Protein AF-A0A818A2A4-F1 (afdb_monomer)

Structure (mmCIF, N/CA/C/O backbone):
data_AF-A0A818A2A4-F1
#
_entry.id   AF-A0A818A2A4-F1
#
loop_
_atom_site.group_PDB
_atom_site.id
_atom_site.type_symbol
_atom_site.label_atom_id
_atom_site.label_alt_id
_atom_site.label_comp_id
_atom_site.label_asym_id
_atom_site.label_entity_id
_atom_site.label_seq_id
_atom_site.pdbx_PDB_ins_code
_atom_site.Cartn_x
_atom_site.Cartn_y
_atom_site.Cartn_z
_atom_site.occupancy
_atom_site.B_iso_or_equiv
_atom_site.auth_seq_id
_atom_site.auth_comp_id
_atom_site.auth_asym_id
_atom_site.auth_atom_id
_atom_site.pdbx_PDB_model_num
ATOM 1 N N . MET A 1 1 ? -26.757 -14.295 0.065 1.00 36.62 1 MET A N 1
ATOM 2 C CA . MET A 1 1 ? -25.518 -14.115 0.855 1.00 36.62 1 MET A CA 1
ATOM 3 C C . MET A 1 1 ? -24.521 -15.176 0.419 1.00 36.62 1 MET A C 1
ATOM 5 O O . MET A 1 1 ? -24.585 -16.295 0.905 1.00 36.62 1 MET A O 1
ATOM 9 N N . VAL A 1 2 ? -23.661 -14.874 -0.554 1.00 33.72 2 VAL A N 1
ATOM 10 C CA . VAL A 1 2 ? -22.607 -15.813 -0.963 1.00 33.72 2 VAL A CA 1
ATOM 11 C C . VAL A 1 2 ? -21.396 -15.526 -0.084 1.00 33.72 2 VAL A C 1
ATOM 13 O O . VAL A 1 2 ? -20.762 -14.485 -0.226 1.00 33.72 2 VAL A O 1
ATOM 16 N N . ARG A 1 3 ? -21.105 -16.416 0.869 1.00 47.69 3 ARG A N 1
ATOM 17 C CA . ARG A 1 3 ? -19.808 -16.421 1.552 1.00 47.69 3 ARG A CA 1
ATOM 18 C C . ARG A 1 3 ? -18.806 -17.045 0.589 1.00 47.69 3 ARG A C 1
ATOM 20 O O . ARG A 1 3 ? -18.826 -18.254 0.386 1.00 47.69 3 ARG A O 1
ATOM 27 N N . VAL A 1 4 ? -17.961 -16.218 -0.017 1.00 40.75 4 VAL A N 1
ATOM 28 C CA . VAL A 1 4 ? -16.769 -16.705 -0.713 1.00 40.75 4 VAL A CA 1
ATOM 29 C C . VAL A 1 4 ? -15.772 -17.110 0.368 1.00 40.75 4 VAL A C 1
ATOM 31 O O . VAL A 1 4 ? -15.216 -16.256 1.055 1.00 40.75 4 VAL A O 1
ATOM 34 N N . ALA A 1 5 ? -15.594 -18.415 0.565 1.00 44.84 5 ALA A N 1
ATOM 35 C CA . ALA A 1 5 ? -14.456 -18.934 1.308 1.00 44.84 5 ALA A CA 1
ATOM 36 C C . ALA A 1 5 ? -13.207 -18.701 0.445 1.00 44.84 5 ALA A C 1
ATOM 38 O O . ALA A 1 5 ? -13.011 -19.381 -0.559 1.00 44.84 5 ALA A O 1
ATOM 39 N N . LEU A 1 6 ? -12.410 -17.688 0.791 1.00 46.00 6 LEU A N 1
ATOM 40 C CA . LEU A 1 6 ? -11.075 -17.519 0.222 1.00 46.00 6 LEU A CA 1
ATOM 41 C C . LEU A 1 6 ? -10.137 -18.547 0.883 1.00 46.00 6 LEU A C 1
ATOM 43 O O . LEU A 1 6 ? -10.255 -18.759 2.094 1.00 46.00 6 LEU A O 1
ATOM 47 N N . PRO A 1 7 ? -9.254 -19.208 0.111 1.00 41.75 7 PRO A N 1
ATOM 48 C CA . PRO A 1 7 ? -8.378 -20.264 0.611 1.00 41.75 7 PRO A CA 1
ATOM 49 C C . PRO A 1 7 ? -7.510 -19.752 1.767 1.00 41.75 7 PRO A C 1
ATOM 51 O O . PRO A 1 7 ? -7.123 -18.583 1.815 1.00 41.75 7 PRO A O 1
ATOM 54 N N . SER A 1 8 ? -7.244 -20.643 2.721 1.00 45.84 8 SER A N 1
ATOM 55 C CA . SER A 1 8 ? -6.723 -20.373 4.068 1.00 45.84 8 SER A CA 1
ATOM 56 C C . SER A 1 8 ? -5.307 -19.786 4.147 1.00 45.84 8 SER A C 1
ATOM 58 O O . SER A 1 8 ? -4.778 -19.670 5.247 1.00 45.84 8 SER A O 1
ATOM 60 N N . GLU A 1 9 ? -4.689 -19.392 3.035 1.00 40.91 9 GLU A N 1
ATOM 61 C CA . GLU A 1 9 ? -3.326 -18.844 3.020 1.00 40.91 9 GLU A CA 1
ATOM 62 C C . GLU A 1 9 ? -3.275 -17.307 3.100 1.00 40.91 9 GLU A C 1
ATOM 64 O O . GLU A 1 9 ? -2.287 -16.761 3.583 1.00 40.91 9 GLU A O 1
ATOM 69 N N . ASN A 1 10 ? -4.359 -16.585 2.774 1.00 44.69 10 ASN A N 1
ATOM 70 C CA . ASN A 1 10 ? -4.345 -15.107 2.737 1.00 44.69 10 ASN A CA 1
ATOM 71 C C . ASN A 1 10 ? -5.058 -14.419 3.917 1.00 44.69 10 ASN A C 1
ATOM 73 O O . ASN A 1 10 ? -5.019 -13.195 4.037 1.00 44.69 10 ASN A O 1
ATOM 77 N N . ALA A 1 11 ? -5.725 -15.172 4.796 1.00 46.28 11 ALA A N 1
ATOM 78 C CA . ALA A 1 11 ? -6.450 -14.609 5.942 1.00 46.28 11 ALA A CA 1
ATOM 79 C C . ALA A 1 11 ? -5.561 -14.382 7.183 1.00 46.28 11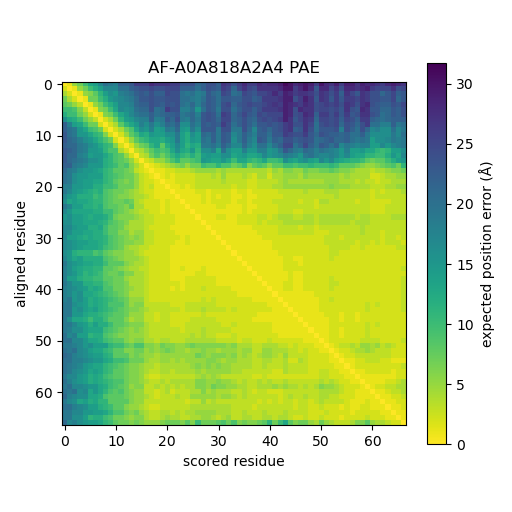 ALA A C 1
ATOM 81 O O . ALA A 1 11 ? -5.912 -13.576 8.044 1.00 46.28 11 ALA A O 1
ATOM 82 N N . ALA A 1 12 ? -4.406 -15.053 7.269 1.00 45.25 12 ALA A N 1
ATOM 83 C CA . ALA A 1 12 ? -3.568 -15.062 8.472 1.00 45.25 12 ALA A CA 1
ATOM 84 C C . ALA A 1 12 ? -2.910 -13.704 8.794 1.00 45.25 12 ALA A C 1
ATOM 86 O O . ALA A 1 12 ? -2.628 -13.424 9.957 1.00 45.25 12 ALA A O 1
ATOM 87 N N . VAL A 1 13 ? -2.727 -12.823 7.801 1.00 52.12 13 VAL A N 1
ATOM 88 C CA . VAL A 1 13 ? -2.174 -11.471 8.014 1.00 52.12 13 VAL A CA 1
ATOM 89 C C . VAL A 1 13 ? -3.157 -10.538 8.737 1.00 52.12 13 VAL A C 1
ATOM 91 O O . VAL A 1 13 ? -2.739 -9.593 9.394 1.00 52.12 13 VAL A O 1
ATOM 94 N N . ALA A 1 14 ? -4.467 -10.788 8.693 1.00 56.78 14 ALA A N 1
ATOM 95 C CA . ALA A 1 14 ? -5.431 -9.836 9.246 1.00 56.78 14 ALA A CA 1
ATOM 96 C C . ALA A 1 14 ? -5.588 -9.907 10.775 1.00 56.78 14 ALA A C 1
ATOM 98 O O . ALA A 1 14 ? -6.084 -8.953 11.358 1.00 56.78 14 ALA A O 1
ATOM 99 N N . SER A 1 15 ? -5.212 -11.004 11.439 1.00 58.75 15 SER A N 1
ATOM 100 C CA . SER A 1 15 ? -5.425 -11.160 12.891 1.00 58.75 15 SER A CA 1
ATOM 101 C C . SER A 1 15 ? -4.233 -10.747 13.757 1.00 58.75 15 SER A C 1
ATOM 103 O O . SER A 1 15 ? -4.419 -10.503 14.945 1.00 58.75 15 SER A O 1
ATOM 105 N N . SER A 1 16 ? -3.023 -10.669 13.191 1.00 65.75 16 SER A N 1
ATOM 106 C CA . SER A 1 16 ? -1.795 -10.328 13.930 1.00 65.75 16 SER A CA 1
ATOM 107 C C . SER A 1 16 ? -0.843 -9.377 13.200 1.00 65.75 16 SER A C 1
ATOM 109 O O . SER A 1 16 ? 0.186 -9.025 13.776 1.00 65.75 16 SER A O 1
ATOM 111 N N . SER A 1 17 ? -1.144 -8.939 11.967 1.00 74.94 17 SER A N 1
ATOM 112 C CA . SER A 1 17 ? -0.332 -7.905 11.315 1.00 74.94 17 SER A CA 1
ATOM 113 C C . SER A 1 17 ? -0.797 -6.491 11.683 1.00 74.94 17 SER A C 1
ATOM 115 O O . SER A 1 17 ? -1.956 -6.296 12.060 1.00 74.94 17 SER A O 1
ATOM 117 N N . PRO A 1 18 ? 0.082 -5.479 11.524 1.00 81.81 18 PRO A N 1
ATOM 118 C CA . PRO A 1 18 ? -0.260 -4.066 11.701 1.00 81.81 18 PRO A CA 1
ATOM 119 C C . PRO A 1 18 ? -1.504 -3.609 10.919 1.00 81.81 18 PRO A C 1
ATOM 121 O O . PRO A 1 18 ? -2.080 -2.571 11.232 1.00 81.81 18 PRO A O 1
ATOM 124 N N . LEU A 1 19 ? -1.922 -4.369 9.901 1.00 84.94 19 LEU A N 1
ATOM 125 C CA . LEU A 1 19 ? -3.065 -4.062 9.047 1.00 84.94 19 LEU A CA 1
ATOM 126 C C . LEU A 1 19 ? -4.424 -4.412 9.654 1.00 84.94 19 LEU A C 1
ATOM 128 O O . LEU A 1 19 ? -5.434 -3.909 9.163 1.00 84.94 19 LEU A O 1
ATOM 132 N N . SER A 1 20 ? -4.466 -5.220 10.719 1.00 86.75 20 SER A N 1
ATOM 133 C CA . SER A 1 20 ? -5.708 -5.705 11.339 1.00 86.75 20 SER A CA 1
ATOM 134 C C . SER A 1 20 ? -6.689 -4.584 11.692 1.00 86.75 20 SER A C 1
ATOM 136 O O . SER A 1 20 ? -7.902 -4.748 11.587 1.00 86.75 20 SER A O 1
ATOM 138 N N . SER A 1 21 ? -6.151 -3.435 12.102 1.00 88.12 21 SER A N 1
ATOM 139 C CA . SER A 1 21 ? -6.908 -2.272 12.571 1.00 88.12 21 SER A CA 1
ATOM 140 C C . SER A 1 21 ? -7.267 -1.282 11.458 1.00 88.12 21 SER A C 1
ATOM 142 O O . SER A 1 21 ? -7.858 -0.240 11.738 1.00 88.12 21 SER A O 1
ATOM 144 N N . PHE A 1 22 ? -6.899 -1.563 10.2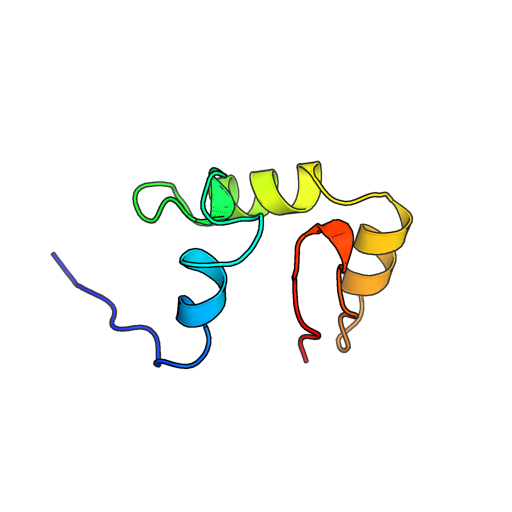05 1.00 90.75 22 PHE A N 1
ATOM 145 C CA . PHE A 1 22 ? -7.073 -0.642 9.084 1.00 90.75 22 PHE A CA 1
ATOM 146 C C . PHE A 1 22 ? -8.180 -1.080 8.106 1.00 90.75 22 PHE A C 1
ATOM 148 O O . PHE A 1 22 ? -8.489 -2.272 8.000 1.00 90.75 22 PHE A O 1
ATOM 155 N N . PRO A 1 23 ? -8.783 -0.130 7.358 1.00 93.00 23 PRO A N 1
ATOM 156 C CA . PRO A 1 23 ? -9.848 -0.404 6.391 1.00 93.00 23 PRO A CA 1
ATOM 157 C C . PRO A 1 23 ? -9.540 -1.499 5.362 1.00 93.00 23 PRO A C 1
ATOM 159 O O . PRO A 1 23 ? -10.464 -2.198 4.950 1.00 93.00 23 PRO A O 1
ATOM 162 N N . ILE A 1 24 ? -8.276 -1.719 4.984 1.00 90.31 24 ILE A N 1
ATOM 163 C CA . ILE A 1 24 ? -7.869 -2.847 4.128 1.00 90.31 24 ILE A CA 1
ATOM 164 C C . ILE A 1 24 ? -8.395 -4.215 4.622 1.00 90.31 24 ILE A C 1
ATOM 166 O O . ILE A 1 24 ? -8.768 -5.072 3.808 1.00 90.31 24 ILE A O 1
ATOM 170 N N . CYS A 1 25 ? -8.496 -4.418 5.940 1.00 89.81 25 CYS A N 1
ATOM 171 C CA . CYS A 1 25 ? -8.981 -5.652 6.565 1.00 89.81 25 CYS A CA 1
ATOM 172 C C . CYS A 1 25 ? -10.503 -5.674 6.799 1.00 89.81 25 CYS A C 1
ATOM 174 O O . CYS A 1 25 ? -11.049 -6.718 7.157 1.00 89.81 25 CYS A O 1
ATOM 176 N N . ASN A 1 26 ? -11.224 -4.576 6.540 1.00 91.50 26 ASN A N 1
ATOM 177 C CA . ASN A 1 26 ? -12.677 -4.530 6.684 1.00 91.50 26 ASN A CA 1
ATOM 178 C C . ASN A 1 26 ? -13.375 -5.185 5.479 1.00 91.50 26 ASN A C 1
ATOM 180 O O . ASN A 1 26 ? -13.507 -4.589 4.412 1.00 91.50 26 ASN A O 1
ATOM 184 N N . GLN A 1 27 ? -13.878 -6.406 5.669 1.00 90.06 27 GLN A N 1
ATOM 185 C CA . GLN A 1 27 ? -14.551 -7.185 4.620 1.00 90.06 27 GLN A CA 1
ATOM 186 C C . GLN A 1 27 ? -15.910 -6.617 4.175 1.00 90.06 27 GLN A C 1
ATOM 188 O O . GLN A 1 27 ? -16.437 -7.064 3.159 1.00 90.06 27 GLN A O 1
ATOM 193 N N . SER A 1 28 ? -16.470 -5.644 4.901 1.00 94.62 28 SER A N 1
ATOM 194 C CA . SER A 1 28 ? -17.719 -4.972 4.514 1.00 94.62 28 SER A CA 1
ATOM 195 C C . SER A 1 28 ? -17.502 -3.864 3.479 1.00 94.62 28 SER A C 1
ATOM 197 O O . SER A 1 28 ? -18.471 -3.399 2.883 1.00 94.62 28 SER A O 1
ATOM 199 N N . LEU A 1 29 ? -16.254 -3.428 3.267 1.00 92.94 29 LEU A N 1
ATOM 200 C CA . LEU A 1 29 ? -15.917 -2.393 2.291 1.00 92.94 29 LEU A CA 1
ATOM 201 C C . LEU A 1 29 ? -15.665 -2.989 0.894 1.00 92.94 29 LEU A C 1
ATOM 203 O O . LEU A 1 29 ? -15.126 -4.099 0.780 1.00 92.94 29 LEU A O 1
ATOM 207 N N . PRO A 1 30 ? -15.974 -2.248 -0.187 1.00 95.62 30 PRO A N 1
ATOM 208 C CA . PRO A 1 30 ? -15.592 -2.623 -1.544 1.00 95.62 30 PRO A CA 1
ATOM 209 C C . PRO A 1 30 ? -14.079 -2.842 -1.688 1.00 95.62 30 PRO A C 1
ATOM 211 O O . PRO A 1 30 ? -13.266 -2.137 -1.089 1.00 95.62 30 PRO A O 1
ATOM 214 N N . SER A 1 31 ? -13.678 -3.776 -2.555 1.00 91.12 31 SER A N 1
ATOM 215 C CA . SER A 1 31 ? -12.260 -4.099 -2.797 1.00 91.12 31 SER A CA 1
ATOM 216 C C . SER A 1 31 ? -11.423 -2.882 -3.201 1.00 91.12 31 SER A C 1
ATOM 218 O O . SER A 1 31 ? -10.285 -2.751 -2.759 1.00 91.12 31 SER A O 1
ATOM 220 N N . ARG A 1 32 ? -11.997 -1.962 -3.987 1.00 96.25 32 ARG A N 1
ATOM 221 C CA . ARG A 1 32 ? -11.339 -0.712 -4.390 1.00 96.25 32 ARG A CA 1
ATOM 222 C C . ARG A 1 32 ? -10.996 0.179 -3.197 1.00 96.25 32 ARG A C 1
ATOM 224 O O . ARG A 1 32 ? -9.899 0.722 -3.162 1.00 96.25 32 ARG A O 1
ATOM 231 N N . GLU A 1 33 ? -11.902 0.322 -2.235 1.00 96.88 33 GLU A N 1
ATOM 232 C CA . GLU A 1 33 ? -11.664 1.145 -1.041 1.00 96.88 33 GLU A CA 1
ATOM 233 C C . GLU A 1 33 ? -10.595 0.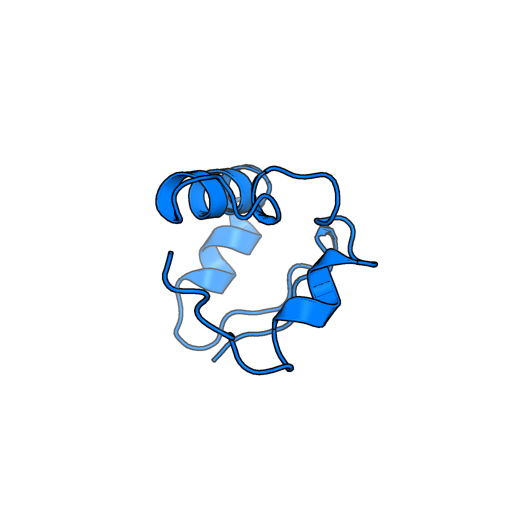518 -0.147 1.00 96.88 33 GLU A C 1
ATOM 235 O O . GLU A 1 33 ? -9.683 1.198 0.317 1.00 96.88 33 GLU A O 1
ATOM 240 N N . ARG A 1 34 ? -10.646 -0.807 0.009 1.00 95.31 34 ARG A N 1
ATOM 241 C CA . ARG A 1 34 ? -9.647 -1.572 0.762 1.00 95.31 34 ARG A CA 1
ATOM 242 C C . ARG A 1 34 ? -8.252 -1.463 0.140 1.00 95.31 34 ARG A C 1
ATOM 244 O O . ARG A 1 34 ? -7.276 -1.252 0.852 1.00 95.31 34 ARG A O 1
ATOM 251 N N . ALA A 1 35 ? -8.157 -1.562 -1.186 1.00 94.56 35 ALA A N 1
ATOM 252 C CA . ALA A 1 35 ? -6.901 -1.393 -1.914 1.00 94.56 35 ALA A CA 1
ATOM 253 C C . ALA A 1 35 ? -6.381 0.055 -1.854 1.00 94.56 35 ALA A C 1
ATOM 255 O O . ALA A 1 35 ? -5.178 0.272 -1.730 1.00 94.56 35 ALA A O 1
ATOM 256 N N . ALA A 1 36 ? -7.272 1.049 -1.903 1.00 96.94 36 ALA A N 1
ATOM 257 C CA . ALA A 1 36 ? -6.890 2.451 -1.766 1.00 96.94 36 ALA A CA 1
ATOM 258 C C . ALA A 1 36 ? -6.303 2.750 -0.377 1.00 96.94 36 ALA A C 1
ATOM 260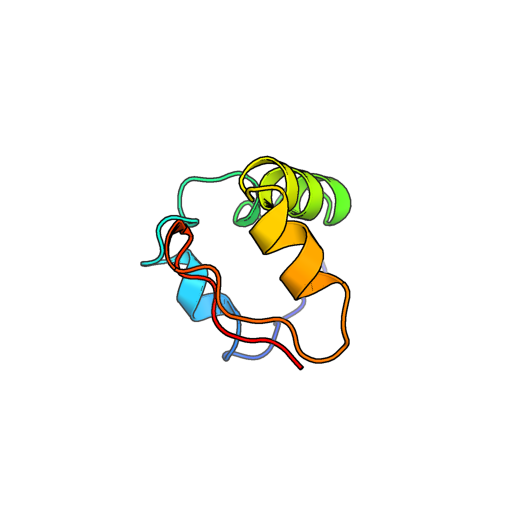 O O . ALA A 1 36 ? -5.283 3.430 -0.288 1.00 96.94 36 ALA A O 1
ATOM 261 N N . ASP A 1 37 ? -6.895 2.210 0.695 1.00 95.00 37 ASP A N 1
ATOM 262 C CA . ASP A 1 37 ? -6.344 2.314 2.053 1.00 95.00 37 ASP A CA 1
ATOM 263 C C . ASP A 1 37 ? -4.933 1.717 2.142 1.00 95.00 37 ASP A C 1
ATOM 265 O O . ASP A 1 37 ? -4.041 2.343 2.711 1.00 95.00 37 ASP A O 1
ATOM 269 N N . LEU A 1 38 ? -4.700 0.563 1.506 1.00 93.50 38 LEU A N 1
ATOM 270 C CA . LEU A 1 38 ? -3.373 -0.047 1.445 1.00 93.50 38 LEU A CA 1
ATOM 271 C C . LEU A 1 38 ? -2.344 0.863 0.763 1.00 93.50 38 LEU A C 1
ATOM 273 O O . LEU A 1 38 ? -1.298 1.168 1.336 1.00 93.50 38 LEU A O 1
ATOM 277 N N . ILE A 1 39 ? -2.645 1.319 -0.456 1.00 94.56 39 ILE A N 1
ATOM 278 C CA . ILE A 1 39 ? -1.721 2.142 -1.245 1.00 94.56 39 ILE A CA 1
ATOM 279 C C . ILE A 1 39 ? -1.478 3.493 -0.566 1.00 94.56 39 ILE A C 1
ATOM 281 O O . ILE A 1 39 ? -0.370 4.020 -0.622 1.00 94.56 39 ILE A O 1
ATOM 285 N N . ASN A 1 40 ? -2.462 4.068 0.123 1.00 95.25 40 ASN A N 1
ATOM 286 C CA . ASN A 1 40 ? -2.275 5.331 0.839 1.00 95.25 40 ASN A CA 1
ATOM 287 C C . ASN A 1 40 ? -1.317 5.227 2.035 1.00 95.25 40 ASN A C 1
ATOM 289 O O . ASN A 1 40 ? -0.809 6.252 2.483 1.00 95.25 40 ASN A O 1
ATOM 293 N N . ARG A 1 41 ? -1.039 4.015 2.526 1.00 93.00 41 ARG A N 1
ATOM 294 C CA . ARG A 1 41 ? -0.103 3.761 3.632 1.00 93.00 41 ARG A CA 1
ATOM 295 C C . ARG A 1 41 ? 1.320 3.465 3.167 1.00 93.00 41 ARG A C 1
ATOM 297 O O . ARG A 1 41 ? 2.240 3.576 3.969 1.00 93.00 41 ARG A O 1
ATOM 304 N N . MET A 1 42 ? 1.497 3.098 1.899 1.00 93.19 42 MET A N 1
ATOM 305 C CA . MET A 1 42 ? 2.808 2.842 1.307 1.00 93.19 42 MET A CA 1
ATOM 306 C C . MET A 1 42 ? 3.542 4.151 0.999 1.00 93.19 42 MET A C 1
ATOM 308 O O . MET A 1 42 ? 2.967 5.117 0.482 1.00 93.19 42 MET A O 1
ATOM 312 N N . THR A 1 43 ? 4.847 4.148 1.228 1.00 94.56 43 THR A N 1
ATOM 313 C CA . THR A 1 43 ? 5.782 5.128 0.676 1.00 94.56 43 THR A CA 1
ATOM 314 C C . THR A 1 43 ? 5.844 5.018 -0.851 1.00 94.56 43 THR A C 1
ATOM 316 O O . THR A 1 43 ? 5.411 4.038 -1.456 1.00 94.56 43 THR A O 1
ATOM 319 N N . ILE A 1 44 ? 6.401 6.034 -1.514 1.00 95.31 44 IL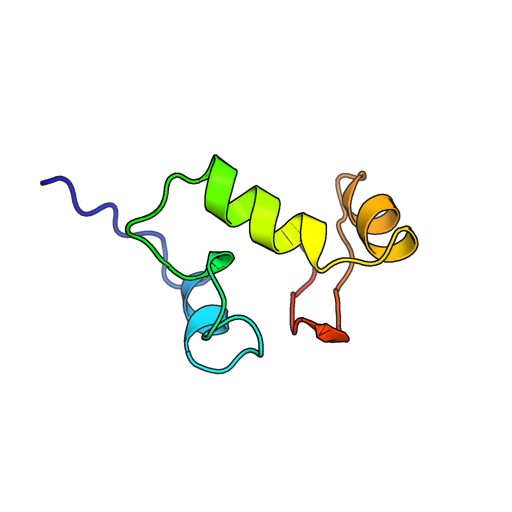E A N 1
ATOM 320 C CA . ILE A 1 44 ? 6.549 6.025 -2.979 1.00 95.31 44 ILE A CA 1
ATOM 321 C C . ILE A 1 44 ? 7.434 4.855 -3.440 1.00 95.31 44 ILE A C 1
ATOM 323 O O . ILE A 1 44 ? 7.116 4.219 -4.441 1.00 95.31 44 ILE A O 1
ATOM 327 N N . LEU A 1 45 ? 8.505 4.543 -2.703 1.00 94.12 45 LEU A N 1
ATOM 328 C CA . LEU A 1 45 ? 9.407 3.440 -3.046 1.00 94.12 45 LEU A CA 1
ATOM 329 C C . LEU A 1 45 ? 8.711 2.079 -2.937 1.00 94.12 45 LEU A C 1
ATOM 331 O O . LEU A 1 45 ? 8.843 1.262 -3.843 1.00 94.12 45 LEU A O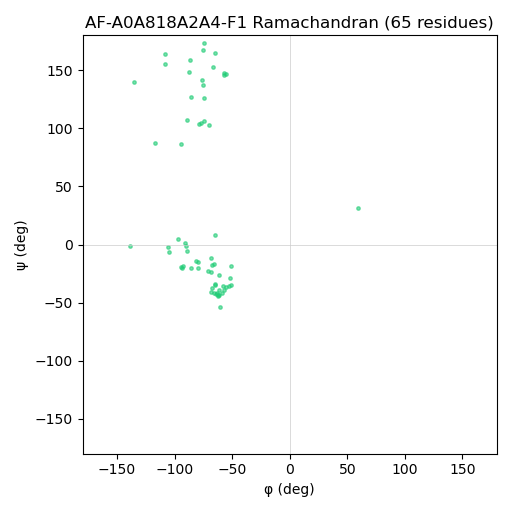 1
ATOM 335 N N . GLU A 1 46 ? 7.911 1.872 -1.890 1.00 94.31 46 GLU A N 1
ATOM 336 C CA . GLU A 1 46 ? 7.105 0.653 -1.730 1.00 94.31 46 GLU A CA 1
ATOM 337 C C . GLU A 1 46 ? 6.044 0.536 -2.835 1.00 94.31 46 GLU A C 1
ATOM 339 O O . GLU A 1 46 ? 5.791 -0.545 -3.343 1.00 94.31 46 GLU A O 1
ATOM 344 N N . LYS A 1 47 ? 5.453 1.638 -3.308 1.00 94.06 47 LYS A N 1
ATOM 345 C CA . LYS A 1 47 ? 4.542 1.565 -4.467 1.00 94.06 47 LYS A CA 1
ATOM 346 C C . LYS A 1 47 ? 5.262 1.084 -5.718 1.00 94.06 47 LYS A C 1
ATOM 348 O O . LYS A 1 47 ? 4.727 0.246 -6.433 1.00 94.06 47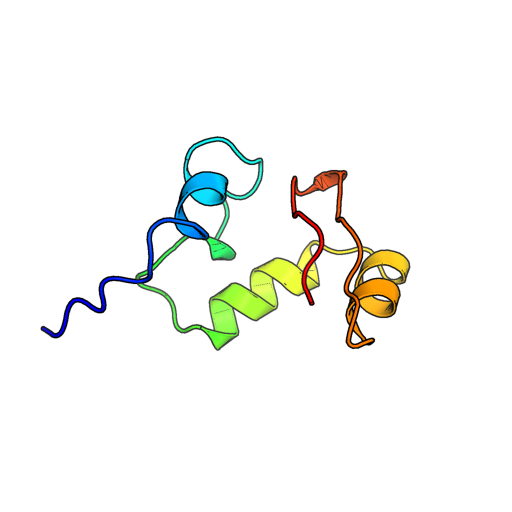 LYS A O 1
ATOM 353 N N . ILE A 1 48 ? 6.463 1.605 -5.972 1.00 94.94 48 ILE A N 1
ATOM 354 C CA . ILE A 1 48 ? 7.265 1.242 -7.146 1.00 94.94 48 ILE A CA 1
ATOM 355 C C . ILE A 1 48 ? 7.646 -0.244 -7.102 1.00 94.94 48 ILE A C 1
ATOM 357 O O . ILE A 1 48 ? 7.529 -0.917 -8.126 1.00 94.94 48 ILE A O 1
ATOM 361 N N . SER A 1 49 ? 8.028 -0.784 -5.937 1.00 93.25 49 SER A N 1
ATOM 362 C CA . SER A 1 49 ? 8.371 -2.210 -5.803 1.00 93.25 49 SER A CA 1
ATOM 363 C C . SER A 1 49 ? 7.182 -3.153 -6.026 1.00 93.25 49 SER A C 1
ATOM 365 O O . SER A 1 49 ? 7.389 -4.327 -6.311 1.00 93.25 49 SER A O 1
ATOM 367 N N . HIS A 1 50 ? 5.948 -2.644 -5.966 1.00 92.88 50 HIS A N 1
ATOM 368 C CA . HIS A 1 50 ? 4.714 -3.386 -6.238 1.00 92.88 50 HIS A CA 1
ATOM 369 C C . HIS A 1 50 ? 4.164 -3.200 -7.670 1.00 92.88 50 HIS A C 1
ATOM 371 O O . HIS A 1 50 ? 3.082 -3.699 -7.972 1.00 92.88 50 HIS A O 1
ATOM 377 N N . MET A 1 51 ? 4.865 -2.488 -8.565 1.00 94.75 51 MET A N 1
ATOM 378 C CA . MET A 1 51 ? 4.440 -2.303 -9.970 1.00 94.75 51 MET A CA 1
ATOM 379 C C . MET A 1 51 ? 4.966 -3.378 -10.934 1.00 94.75 51 MET A C 1
ATOM 381 O O . MET A 1 51 ? 4.679 -3.326 -12.130 1.00 94.75 51 MET A O 1
ATOM 385 N N . ILE A 1 52 ? 5.744 -4.333 -10.432 1.00 92.25 52 ILE A N 1
ATOM 386 C CA . ILE A 1 52 ? 6.277 -5.467 -11.192 1.00 92.25 52 ILE A CA 1
ATOM 387 C C . ILE A 1 52 ? 5.569 -6.760 -10.773 1.00 92.25 52 ILE A C 1
ATOM 389 O O . ILE A 1 52 ? 4.935 -6.805 -9.723 1.00 92.25 52 ILE A O 1
ATOM 393 N N . THR A 1 53 ? 5.689 -7.821 -11.576 1.00 91.50 53 THR A N 1
ATOM 394 C CA . THR A 1 53 ? 5.079 -9.130 -11.271 1.00 91.50 53 THR A CA 1
ATOM 395 C C . THR A 1 53 ? 5.553 -9.686 -9.929 1.00 91.50 53 THR A C 1
ATOM 397 O O . THR A 1 53 ? 4.770 -10.275 -9.200 1.00 91.50 53 THR A O 1
ATOM 400 N N . THR A 1 54 ? 6.818 -9.441 -9.585 1.00 89.94 54 THR A N 1
ATOM 401 C CA . THR A 1 54 ? 7.407 -9.813 -8.299 1.00 89.94 54 THR A CA 1
ATOM 402 C C . THR A 1 54 ? 7.330 -8.657 -7.311 1.00 89.94 54 THR A C 1
ATOM 404 O O . THR A 1 54 ? 8.270 -7.875 -7.183 1.00 89.94 54 THR A O 1
ATOM 407 N N . ALA A 1 55 ? 6.216 -8.544 -6.601 1.00 90.00 55 ALA A N 1
ATOM 408 C CA . ALA A 1 55 ? 6.047 -7.538 -5.566 1.00 90.00 55 ALA A CA 1
ATOM 409 C C . ALA A 1 55 ? 6.837 -7.911 -4.305 1.00 90.00 55 ALA A C 1
ATOM 411 O O . ALA A 1 55 ? 6.674 -9.006 -3.763 1.00 90.00 55 ALA A O 1
ATOM 412 N N . ASP A 1 56 ? 7.687 -6.997 -3.839 1.00 90.38 56 ASP A N 1
ATOM 413 C CA . ASP A 1 56 ? 8.514 -7.196 -2.644 1.00 90.38 56 ASP A CA 1
ATOM 414 C C . ASP A 1 56 ? 7.693 -7.100 -1.339 1.00 90.38 56 ASP A C 1
ATOM 416 O O . ASP A 1 56 ? 6.504 -6.789 -1.334 1.00 90.38 56 ASP A O 1
ATOM 420 N N . THR A 1 57 ? 8.323 -7.393 -0.206 1.00 88.25 57 THR A N 1
ATOM 421 C CA . THR A 1 57 ? 7.738 -7.192 1.124 1.00 88.25 57 THR A CA 1
ATOM 422 C C . THR A 1 57 ? 7.530 -5.706 1.439 1.00 88.25 57 THR A C 1
ATOM 424 O O . THR A 1 57 ? 8.297 -4.849 0.999 1.00 88.25 57 THR A O 1
ATOM 427 N N . VAL A 1 58 ? 6.543 -5.401 2.291 1.00 89.69 58 VAL A N 1
ATOM 428 C CA . VAL A 1 58 ? 6.391 -4.078 2.933 1.00 89.69 58 VAL A CA 1
ATOM 429 C C . VAL A 1 58 ? 6.530 -4.255 4.445 1.00 89.69 58 VAL A C 1
ATOM 431 O O . VAL A 1 58 ? 5.524 -4.466 5.136 1.00 89.69 58 VAL A O 1
ATOM 434 N N . PRO A 1 59 ? 7.760 -4.209 4.991 1.00 84.00 59 PRO A N 1
ATOM 435 C CA . PRO A 1 59 ? 8.025 -4.560 6.387 1.00 84.00 59 PRO A CA 1
ATOM 436 C C . PRO A 1 59 ? 7.216 -3.731 7.388 1.00 84.00 59 PRO A C 1
ATOM 438 O O . PRO A 1 59 ? 6.677 -4.277 8.347 1.00 84.00 59 PRO A O 1
ATOM 441 N N . CYS A 1 60 ? 7.052 -2.430 7.127 1.00 83.62 60 CYS A N 1
ATOM 442 C CA . CYS A 1 60 ? 6.300 -1.507 7.982 1.00 83.62 60 CYS A CA 1
ATOM 443 C C . CYS A 1 60 ? 4.814 -1.881 8.128 1.00 83.62 60 CYS A C 1
ATOM 445 O O . CYS A 1 60 ? 4.186 -1.544 9.129 1.00 83.62 60 CYS A O 1
ATOM 447 N N . LEU A 1 61 ? 4.252 -2.576 7.135 1.00 84.50 61 LEU A N 1
ATOM 448 C CA . LEU A 1 61 ? 2.862 -3.034 7.117 1.00 84.50 61 LEU A CA 1
ATOM 449 C C . LEU A 1 61 ? 2.739 -4.545 7.374 1.00 84.50 61 LEU A C 1
ATOM 451 O O . LEU A 1 61 ? 1.630 -5.073 7.416 1.00 84.50 61 LEU A O 1
ATOM 455 N N . GLY A 1 62 ? 3.857 -5.257 7.538 1.00 83.50 62 GLY A N 1
ATOM 456 C CA . GLY A 1 62 ? 3.869 -6.715 7.634 1.00 83.50 62 GLY A CA 1
ATOM 457 C C . GLY A 1 62 ? 3.290 -7.403 6.393 1.00 83.50 62 GLY A C 1
ATOM 458 O O . GLY A 1 62 ? 2.667 -8.455 6.530 1.00 83.50 62 GLY A O 1
ATOM 459 N N . LEU A 1 63 ? 3.435 -6.803 5.203 1.00 86.25 63 LEU A N 1
ATOM 460 C CA . LEU A 1 63 ? 2.998 -7.428 3.951 1.00 86.25 63 LEU A CA 1
ATOM 461 C C . LEU A 1 63 ? 4.095 -8.350 3.413 1.00 86.25 63 LEU A C 1
ATOM 463 O O . LEU A 1 63 ? 5.233 -7.894 3.247 1.00 86.25 63 LEU A O 1
ATOM 467 N N . PRO A 1 64 ? 3.771 -9.619 3.122 1.00 86.62 64 PRO A N 1
ATOM 468 C CA . PRO A 1 64 ? 4.702 -10.537 2.490 1.00 86.62 64 PRO A CA 1
ATOM 469 C C . PRO A 1 64 ? 4.865 -10.225 0.997 1.00 86.62 64 PRO A C 1
ATOM 471 O O . PRO A 1 64 ? 4.065 -9.501 0.402 1.00 86.62 64 PRO A O 1
ATOM 474 N N . LYS A 1 65 ? 5.892 -10.833 0.402 1.00 89.75 65 LYS A N 1
ATOM 475 C CA . LYS A 1 65 ? 6.120 -10.868 -1.045 1.00 89.75 65 LYS A CA 1
ATOM 476 C C . LYS A 1 65 ? 4.904 -11.471 -1.771 1.00 89.75 65 LYS A C 1
ATOM 478 O O . LYS A 1 65 ? 4.265 -12.379 -1.234 1.00 89.75 65 LYS A O 1
ATOM 483 N N . TYR A 1 66 ? 4.621 -11.011 -2.988 1.00 86.19 66 TYR A N 1
ATOM 484 C CA . TYR A 1 66 ? 3.564 -11.543 -3.856 1.00 86.19 66 TYR A CA 1
ATOM 485 C C . TYR A 1 66 ? 4.060 -11.707 -5.303 1.00 86.19 66 TYR A C 1
ATOM 487 O O . TYR A 1 66 ? 4.790 -10.849 -5.796 1.00 86.19 66 TYR A O 1
ATOM 495 N N . GLU A 1 67 ? 3.677 -12.805 -5.961 1.00 83.56 67 GLU A N 1
ATOM 496 C CA . GLU A 1 67 ? 4.006 -13.167 -7.354 1.00 83.56 67 GLU A CA 1
ATOM 497 C C . GLU A 1 67 ? 2.802 -13.803 -8.058 1.00 83.56 67 GLU A C 1
ATOM 499 O O . GL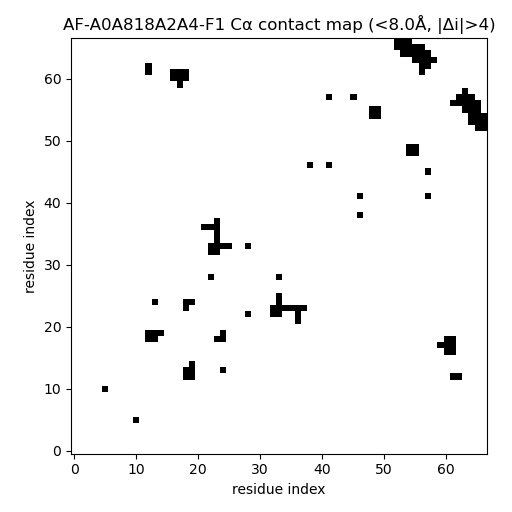U A 1 67 ? 2.047 -14.537 -7.375 1.00 83.56 67 GLU A O 1
#

Mean predicted aligned error: 7.96 Å

Solvent-accessible surface area (backbone atoms only — not comparable to full-atom values): 4219 Å² total; per-residue (Å²): 136,86,81,80,82,72,69,87,82,75,60,66,52,47,83,75,28,78,42,41,87,37,64,54,56,42,84,89,53,57,69,67,58,19,50,48,50,50,58,72,70,49,53,73,68,57,51,57,44,53,74,47,76,66,18,56,62,40,76,94,51,60,41,69,63,47,115

Organism: NCBI:txid392032

Radius of gyration: 12.51 Å; Cα contacts (8 Å, |Δi|>4): 61; chains: 1; bounding box: 35×26×25 Å

Nearest PDB structures (foldseek):
  7xtj-assembly2_B  TM=9.774E-01  e=9.694E-03  Aspergillus niger
  6q7j-assembly1_B  TM=9.758E-01  e=2.351E-02  Aspergillus nidulans FGSC A4
  7vc7-assembly1_A  TM=9.541E-01  e=2.351E-02  Phanerodontia chrysosporium
  5a7m-assembly2_B  TM=9.608E-01  e=4.341E-02  T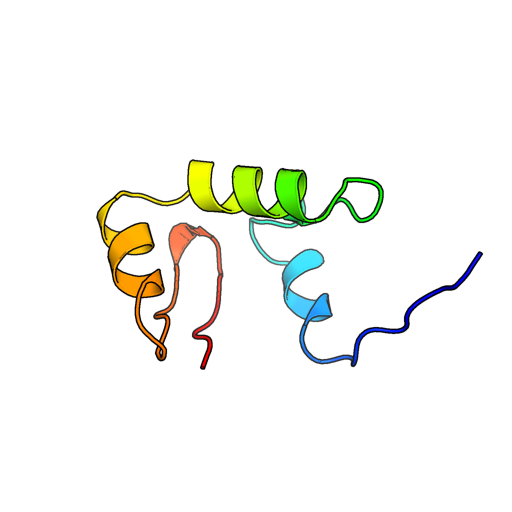richoderma reesei
  7vc6-assembly1_A  TM=9.493E-01  e=4.974E-02  Phanerodontia chrysosporium

Foldseek 3Di:
DDDDPDDPPPLVCLPPWPCVPWPLSVPVDDNVVNVVRVVVPDDPVQVVQCPDQWRPADVVGRRHIHD

Secondary structure (DSSP, 8-state):
-------TTSSTHHHHSGGGGSGGG-TTS-HHHHHHHHHHHS-HHHHHHTSSSSBPPBGGGTBPPB-

Sequence (67 aa):
MVRVALPSENAAVASSSPLSSFPICNQSLPSRERAADLINRMTILEKISHMITTADTVPCLGLPKYE

pLDDT: mean 80.25, std 19.59, range [33.72, 96.94]